Protein AF-A0A5D8YTH0-F1 (afdb_monomer_lite)

Sequence (154 aa):
MVYLKLILYDRKFKQDDIYPISVRIIYNRKTTTISSGVRIEGKYWDYASGSIINTHPNYMLLNTKLSEFYLKVQKAILNLENTASFSIEELRQELSNNKPVNKINSSTSGEQHLARSGYNSRLPPISGNSSLKPASVNFCKTACLSSFIGGNVS

Structure (mmCIF, N/CA/C/O backbone):
data_AF-A0A5D8YTH0-F1
#
_entry.id   AF-A0A5D8YTH0-F1
#
loop_
_atom_site.group_PDB
_atom_site.id
_atom_site.type_symbol
_atom_site.label_atom_id
_atom_site.label_alt_id
_atom_site.label_comp_id
_atom_site.label_asym_id
_atom_site.label_entity_id
_atom_site.label_seq_id
_atom_site.pdbx_PDB_ins_code
_atom_site.Cartn_x
_atom_site.Cartn_y
_atom_site.Cartn_z
_atom_site.occupancy
_atom_site.B_iso_or_equiv
_atom_site.auth_seq_id
_atom_site.auth_comp_id
_atom_site.auth_asym_id
_atom_site.auth_atom_id
_atom_site.pdbx_PDB_model_num
ATOM 1 N N . MET A 1 1 ? -17.371 1.839 7.635 1.00 83.75 1 MET A N 1
ATOM 2 C CA . MET A 1 1 ? -16.749 1.055 6.548 1.00 83.75 1 MET A CA 1
ATOM 3 C C . MET A 1 1 ? -15.627 1.864 5.925 1.00 83.75 1 MET A C 1
ATOM 5 O O . MET A 1 1 ? -15.871 2.972 5.449 1.00 83.75 1 MET A O 1
ATOM 9 N N . VAL A 1 2 ? -14.415 1.320 5.963 1.00 92.62 2 VAL A N 1
ATOM 10 C CA . VAL A 1 2 ? -13.217 1.876 5.324 1.00 92.62 2 VAL A CA 1
ATOM 11 C C . VAL A 1 2 ? -12.966 1.123 4.015 1.00 92.62 2 VAL A C 1
ATOM 13 O O . VAL A 1 2 ? -13.060 -0.100 3.986 1.00 92.62 2 VAL A O 1
ATOM 16 N N . TYR A 1 3 ? -12.631 1.834 2.938 1.00 94.50 3 TYR A N 1
ATOM 17 C CA . TYR A 1 3 ? -12.212 1.218 1.674 1.00 94.50 3 TYR A CA 1
ATOM 18 C C . TYR A 1 3 ? -10.715 1.419 1.446 1.00 94.50 3 TYR A C 1
ATOM 20 O O . TYR A 1 3 ? -10.188 2.516 1.650 1.00 94.50 3 TYR A O 1
ATOM 28 N N . LEU A 1 4 ? -10.045 0.365 0.982 1.00 95.00 4 LEU A N 1
ATOM 29 C CA . LEU A 1 4 ? -8.606 0.319 0.743 1.00 95.00 4 LEU A CA 1
ATOM 30 C C . LEU A 1 4 ? -8.326 -0.071 -0.708 1.00 95.00 4 LEU A C 1
ATOM 32 O O . LEU A 1 4 ? -8.893 -1.036 -1.211 1.00 95.00 4 LEU A O 1
ATOM 36 N N . LYS A 1 5 ? -7.438 0.669 -1.379 1.00 95.06 5 LYS A N 1
ATOM 37 C CA . LYS A 1 5 ? -6.938 0.313 -2.715 1.00 95.06 5 LYS A CA 1
ATOM 38 C C . LYS A 1 5 ? -5.456 0.650 -2.839 1.00 95.06 5 LYS A C 1
ATOM 40 O O . LYS A 1 5 ? -5.058 1.777 -2.547 1.00 95.06 5 LYS A O 1
ATOM 45 N N . LEU A 1 6 ? -4.652 -0.300 -3.310 1.00 96.38 6 LEU A N 1
ATOM 46 C CA . LEU A 1 6 ? -3.266 -0.042 -3.697 1.00 96.38 6 LEU A CA 1
ATOM 47 C C . LEU A 1 6 ? -3.245 0.707 -5.042 1.00 96.38 6 LEU A C 1
ATOM 49 O O . LEU A 1 6 ? -3.977 0.352 -5.967 1.00 96.38 6 LEU A O 1
ATOM 53 N N . ILE A 1 7 ? -2.466 1.784 -5.131 1.00 96.25 7 ILE A N 1
ATOM 54 C CA . ILE A 1 7 ? -2.385 2.651 -6.311 1.00 96.25 7 ILE A CA 1
ATOM 55 C C . ILE A 1 7 ? -0.945 3.083 -6.587 1.00 96.25 7 ILE A C 1
ATOM 57 O O . ILE A 1 7 ? -0.161 3.297 -5.660 1.00 96.25 7 ILE A O 1
ATOM 61 N N . LEU A 1 8 ? -0.635 3.333 -7.856 1.00 96.19 8 LEU A N 1
ATOM 62 C CA . LEU A 1 8 ? 0.466 4.215 -8.220 1.00 96.19 8 LEU A CA 1
ATOM 63 C C . LEU A 1 8 ? 0.066 5.673 -7.925 1.00 96.19 8 LEU A C 1
ATOM 65 O O . LEU A 1 8 ? -1.099 6.047 -8.080 1.00 96.19 8 LEU A O 1
ATOM 69 N N . TYR A 1 9 ? 1.003 6.496 -7.453 1.00 93.75 9 TYR A N 1
ATOM 70 C CA . TYR A 1 9 ? 0.771 7.923 -7.209 1.00 93.75 9 TYR A CA 1
ATOM 71 C C . TYR A 1 9 ? 1.414 8.778 -8.312 1.00 93.75 9 TYR A C 1
ATOM 73 O O . TYR A 1 9 ? 2.460 9.403 -8.130 1.00 93.75 9 TYR A O 1
ATOM 81 N N . ASP A 1 10 ? 0.745 8.780 -9.459 1.00 91.88 10 ASP A N 1
ATOM 82 C CA . ASP A 1 10 ? 1.103 9.400 -10.744 1.00 91.88 10 ASP A CA 1
ATOM 83 C C . ASP A 1 10 ? 0.657 10.871 -10.900 1.00 91.88 10 ASP A C 1
ATOM 85 O O . ASP A 1 10 ? 1.123 11.579 -11.788 1.00 91.88 10 ASP A O 1
ATOM 89 N N . ARG A 1 11 ? -0.187 11.381 -9.989 1.00 87.50 11 ARG A N 1
ATOM 90 C CA . ARG A 1 11 ? -0.778 12.744 -10.009 1.00 87.50 11 ARG A CA 1
ATOM 91 C C . ARG A 1 11 ? 0.182 13.919 -10.234 1.00 87.50 11 ARG A C 1
ATOM 93 O O . ARG A 1 11 ? -0.276 15.022 -10.524 1.00 87.50 11 ARG A O 1
ATOM 100 N N . LYS A 1 12 ? 1.477 13.741 -9.979 1.00 84.94 12 LYS A N 1
ATOM 101 C CA . LYS A 1 12 ? 2.511 14.748 -10.226 1.00 84.94 12 LYS A CA 1
ATOM 102 C C . LYS A 1 12 ? 3.516 14.149 -11.193 1.00 84.94 12 LYS A C 1
ATOM 104 O O . LYS A 1 12 ? 4.225 13.222 -10.805 1.00 84.94 12 LYS A O 1
ATOM 109 N N . PHE A 1 13 ? 3.597 14.721 -12.392 1.00 80.56 13 PHE A N 1
ATOM 110 C CA . PHE A 1 13 ? 4.629 14.378 -13.361 1.00 80.56 13 PHE A CA 1
ATOM 111 C C . PHE A 1 13 ? 6.024 14.496 -12.732 1.00 80.56 13 PHE A C 1
ATOM 113 O O . PHE A 1 13 ? 6.291 15.407 -11.939 1.00 80.56 13 PHE A O 1
ATOM 120 N N . LYS A 1 14 ? 6.907 13.562 -13.085 1.00 83.75 14 LYS A N 1
ATOM 121 C CA . LYS A 1 14 ? 8.316 13.559 -12.695 1.00 83.75 14 LYS A CA 1
ATOM 122 C C . LYS A 1 14 ? 9.163 13.249 -13.913 1.00 83.75 14 LYS A C 1
ATOM 124 O O . LYS A 1 14 ? 8.807 12.379 -14.696 1.00 83.75 14 LYS A O 1
ATOM 129 N N . GLN A 1 15 ? 10.306 13.919 -14.005 1.00 81.50 15 GLN A N 1
ATOM 130 C CA . GLN A 1 15 ? 11.253 13.755 -15.105 1.00 81.50 15 GLN A CA 1
ATOM 131 C C . GLN A 1 15 ? 11.743 12.304 -15.262 1.00 81.50 15 GLN A C 1
ATOM 133 O O . GLN A 1 15 ? 11.951 11.858 -16.384 1.00 81.50 15 GLN A O 1
ATOM 138 N N . ASP A 1 16 ? 11.853 11.563 -14.155 1.00 86.31 16 ASP A N 1
ATOM 139 C CA . ASP A 1 16 ? 12.384 10.192 -14.132 1.00 86.31 16 ASP A CA 1
ATOM 140 C C . ASP A 1 16 ? 11.312 9.090 -14.283 1.00 86.31 16 ASP A C 1
ATOM 142 O O . ASP A 1 16 ? 11.635 7.921 -14.120 1.00 86.31 16 ASP A O 1
ATOM 146 N N . ASP A 1 17 ? 10.027 9.429 -14.458 1.00 89.69 17 ASP A N 1
ATOM 147 C CA . ASP A 1 17 ? 8.871 8.497 -14.434 1.00 89.69 17 ASP A CA 1
ATOM 148 C C . ASP A 1 17 ? 8.715 7.630 -13.149 1.00 89.69 17 ASP A C 1
ATOM 150 O O . ASP A 1 17 ? 7.851 6.761 -13.061 1.00 89.69 17 ASP A O 1
ATOM 154 N N . ILE A 1 18 ? 9.518 7.864 -12.099 1.00 93.44 18 ILE A N 1
ATOM 155 C CA . ILE A 1 18 ? 9.515 7.051 -10.866 1.00 93.44 18 ILE A CA 1
ATOM 156 C C . ILE A 1 18 ? 8.492 7.560 -9.832 1.00 93.44 18 ILE A C 1
ATOM 158 O O . ILE A 1 18 ? 8.767 8.461 -9.010 1.00 93.44 18 ILE A O 1
ATOM 162 N N . TYR A 1 19 ? 7.338 6.898 -9.783 1.00 95.06 19 TYR A N 1
ATOM 163 C CA . TYR A 1 19 ? 6.222 7.189 -8.879 1.00 95.06 19 TYR A CA 1
ATOM 164 C C . TYR A 1 19 ? 6.225 6.295 -7.624 1.00 95.06 19 TYR A C 1
ATOM 166 O O . TYR A 1 19 ? 6.641 5.137 -7.678 1.00 95.06 19 TYR A O 1
ATOM 174 N N . PRO A 1 20 ? 5.776 6.801 -6.458 1.00 95.50 20 PRO A N 1
ATOM 175 C CA . PRO A 1 20 ? 5.597 5.979 -5.268 1.00 95.50 20 PRO A CA 1
ATOM 176 C C . PRO A 1 20 ? 4.287 5.187 -5.324 1.00 95.50 20 PRO A C 1
ATOM 178 O O . PRO A 1 20 ? 3.234 5.731 -5.662 1.00 95.50 20 PRO A O 1
ATOM 181 N N . ILE A 1 21 ? 4.333 3.924 -4.905 1.00 96.50 21 ILE A N 1
ATOM 182 C CA . ILE A 1 21 ? 3.134 3.107 -4.694 1.00 96.50 21 ILE A CA 1
ATOM 183 C C . ILE A 1 21 ? 2.577 3.428 -3.308 1.00 96.50 21 ILE A C 1
ATOM 185 O O . ILE A 1 21 ? 3.312 3.491 -2.316 1.00 96.50 21 ILE A O 1
ATOM 189 N N . SER A 1 22 ? 1.271 3.652 -3.228 1.00 96.31 22 SER A N 1
ATOM 190 C CA . SER A 1 22 ? 0.595 4.098 -2.012 1.00 96.31 22 SER A CA 1
ATOM 191 C C . SER A 1 22 ? -0.721 3.360 -1.791 1.00 96.31 22 SER A C 1
ATOM 193 O O . SER A 1 22 ? -1.416 2.997 -2.736 1.00 96.31 22 SER A O 1
ATOM 195 N N . VAL A 1 23 ? -1.108 3.193 -0.530 1.00 96.69 23 VAL A N 1
ATOM 196 C CA . VAL A 1 23 ? -2.446 2.726 -0.159 1.00 96.69 23 VAL A CA 1
ATOM 197 C C . VAL A 1 23 ? -3.368 3.940 -0.085 1.00 96.69 23 VAL A C 1
ATOM 199 O O . VAL A 1 23 ? -3.161 4.848 0.724 1.00 96.69 23 VAL A O 1
ATOM 202 N N . ARG A 1 24 ? -4.387 3.974 -0.947 1.00 95.81 24 ARG A N 1
ATOM 203 C CA . ARG A 1 24 ? -5.503 4.919 -0.862 1.00 95.81 24 ARG A CA 1
ATOM 204 C C . ARG A 1 24 ? -6.512 4.389 0.151 1.00 95.81 24 ARG A C 1
ATOM 206 O O . ARG A 1 24 ? -6.959 3.252 0.038 1.00 95.81 24 ARG A O 1
ATOM 213 N N . ILE A 1 25 ? -6.875 5.241 1.103 1.00 96.19 25 ILE A N 1
ATOM 214 C CA . ILE A 1 25 ? -7.816 4.954 2.186 1.00 96.19 25 ILE A CA 1
ATOM 215 C C . ILE A 1 25 ? -8.995 5.909 2.032 1.00 96.19 25 ILE A C 1
ATOM 217 O O . ILE A 1 25 ? -8.793 7.123 1.980 1.00 96.19 25 ILE A O 1
ATOM 221 N N . ILE A 1 26 ? -10.211 5.380 1.935 1.00 95.00 26 ILE A N 1
ATOM 222 C CA . ILE A 1 26 ? -11.434 6.177 1.805 1.00 95.00 26 ILE A CA 1
ATOM 223 C C . ILE A 1 26 ? -12.326 5.884 3.009 1.00 95.00 26 ILE A C 1
ATOM 225 O O . ILE A 1 26 ? -12.753 4.749 3.214 1.00 95.00 26 ILE A O 1
ATOM 229 N N . TYR A 1 27 ? -12.613 6.921 3.793 1.00 94.06 27 TYR A N 1
ATOM 230 C CA . TYR A 1 27 ? -13.467 6.861 4.979 1.00 94.06 27 TYR A CA 1
ATOM 231 C C . TYR A 1 27 ? -14.306 8.136 5.066 1.00 94.06 27 TYR A C 1
ATOM 233 O O . TYR A 1 27 ? -13.787 9.233 4.866 1.00 94.06 27 TYR A O 1
ATOM 241 N N . ASN A 1 28 ? -15.611 8.006 5.323 1.00 91.94 28 ASN A N 1
ATOM 242 C CA . ASN A 1 28 ? -16.560 9.126 5.423 1.00 91.94 28 ASN A CA 1
ATOM 243 C C . ASN A 1 28 ? -16.418 10.159 4.282 1.00 91.94 28 ASN A C 1
ATOM 245 O O . ASN A 1 28 ? -16.342 11.364 4.514 1.00 91.94 28 ASN A O 1
ATOM 249 N N . ARG A 1 29 ? -16.330 9.666 3.033 1.00 91.12 29 ARG A N 1
ATOM 250 C CA . ARG A 1 29 ? -16.090 10.433 1.785 1.00 91.12 29 ARG A CA 1
ATOM 251 C C . ARG A 1 29 ? -14.748 11.190 1.713 1.00 91.12 29 ARG A C 1
ATOM 253 O O . ARG A 1 29 ? -14.433 11.755 0.669 1.00 91.12 29 ARG A O 1
ATOM 260 N N . LYS A 1 30 ? -13.917 11.160 2.758 1.00 92.88 30 LYS A N 1
ATOM 261 C CA . LYS A 1 30 ? -12.558 11.718 2.766 1.00 92.88 30 LYS A CA 1
ATOM 262 C C . LYS A 1 30 ? -11.574 10.680 2.227 1.00 92.88 30 LYS A C 1
ATOM 264 O O . LYS A 1 30 ? -11.572 9.528 2.656 1.00 92.88 30 LYS A O 1
ATOM 269 N N . THR A 1 31 ? -10.725 11.093 1.287 1.00 94.50 31 THR A N 1
ATOM 270 C CA . THR A 1 31 ? -9.672 10.243 0.713 1.00 94.50 31 THR A CA 1
ATOM 271 C C . THR A 1 31 ? -8.317 10.636 1.287 1.00 94.50 31 THR A C 1
ATOM 273 O O . THR A 1 31 ? -7.865 11.760 1.091 1.00 94.50 31 THR A O 1
ATOM 276 N N . THR A 1 32 ? -7.651 9.692 1.943 1.00 94.38 32 THR A N 1
ATOM 277 C CA . THR A 1 32 ? -6.257 9.795 2.391 1.00 94.38 32 THR A CA 1
ATOM 278 C C . THR A 1 32 ? -5.380 8.852 1.567 1.00 94.38 32 THR A C 1
ATOM 280 O O . THR A 1 32 ? -5.860 7.931 0.906 1.00 94.38 32 THR A O 1
ATOM 283 N N . THR A 1 33 ? -4.075 9.096 1.528 1.00 95.00 33 THR A N 1
ATOM 284 C CA . THR A 1 33 ? -3.108 8.243 0.830 1.00 95.00 33 THR A CA 1
ATOM 285 C C . THR A 1 33 ? -1.865 8.099 1.698 1.00 95.00 33 THR A C 1
ATOM 287 O O . THR A 1 33 ? -1.370 9.095 2.220 1.00 95.00 33 THR A O 1
ATOM 290 N N . ILE A 1 34 ? -1.392 6.865 1.882 1.00 94.62 34 ILE A N 1
ATOM 291 C CA . ILE A 1 34 ? -0.210 6.535 2.687 1.00 94.62 34 ILE A CA 1
ATOM 292 C C . ILE A 1 34 ? 0.795 5.813 1.786 1.00 94.62 34 ILE A C 1
ATOM 294 O O . ILE A 1 34 ? 0.463 4.800 1.173 1.00 94.62 34 ILE A O 1
ATOM 298 N N . SER A 1 35 ? 2.012 6.346 1.683 1.00 94.19 35 SER A N 1
ATOM 299 C CA . SER A 1 35 ? 3.080 5.758 0.865 1.00 94.19 35 SER A CA 1
ATOM 300 C C . SER A 1 35 ? 3.593 4.454 1.477 1.00 94.19 35 SER A C 1
ATOM 302 O O . SER A 1 35 ? 3.844 4.399 2.679 1.00 94.19 35 SER A O 1
ATOM 304 N N . SER A 1 36 ? 3.806 3.436 0.639 1.00 94.12 36 SER A N 1
ATOM 305 C CA . SER A 1 36 ? 4.456 2.174 1.033 1.00 94.12 36 SER A CA 1
ATOM 306 C C . SER A 1 36 ? 5.983 2.284 1.149 1.00 94.12 36 SER A C 1
ATOM 308 O O . SER A 1 36 ? 6.640 1.362 1.623 1.00 94.12 36 SER A O 1
ATOM 310 N N . GLY A 1 37 ? 6.569 3.387 0.669 1.00 93.38 37 GLY A N 1
ATOM 311 C CA . GLY A 1 37 ? 8.017 3.547 0.504 1.00 93.38 37 GLY A CA 1
ATOM 312 C C . GLY A 1 37 ? 8.581 2.915 -0.776 1.00 93.38 37 GLY A C 1
ATOM 313 O O . GLY A 1 37 ? 9.661 3.312 -1.209 1.00 93.38 37 GLY A O 1
ATOM 314 N N . VAL A 1 38 ? 7.849 2.006 -1.432 1.00 95.00 38 VAL A N 1
ATOM 315 C CA . VAL A 1 38 ? 8.230 1.447 -2.739 1.00 95.00 38 VAL A CA 1
ATOM 316 C C . VAL A 1 38 ? 7.974 2.478 -3.841 1.00 95.00 38 VAL A C 1
ATOM 318 O O . VAL A 1 38 ? 6.945 3.160 -3.851 1.00 95.00 38 VAL A O 1
ATOM 321 N N . ARG A 1 39 ? 8.914 2.591 -4.782 1.00 94.88 39 ARG A N 1
ATOM 322 C CA . ARG A 1 39 ? 8.819 3.453 -5.964 1.00 94.88 39 ARG A CA 1
ATOM 323 C C . ARG A 1 39 ? 9.206 2.660 -7.209 1.00 94.88 39 ARG A C 1
ATOM 325 O O . ARG A 1 39 ? 10.162 1.893 -7.142 1.00 94.88 39 ARG A O 1
ATOM 332 N N . ILE A 1 40 ? 8.478 2.852 -8.304 1.00 95.31 40 ILE A N 1
ATOM 333 C CA . ILE A 1 40 ? 8.684 2.172 -9.593 1.00 95.31 40 ILE A CA 1
ATOM 334 C C . ILE A 1 40 ? 8.399 3.128 -10.755 1.00 95.31 40 ILE A C 1
ATOM 336 O O . ILE A 1 40 ? 7.741 4.151 -10.565 1.00 95.31 40 ILE A O 1
ATOM 340 N N . GLU A 1 41 ? 8.860 2.772 -11.950 1.00 95.00 41 GLU A N 1
ATOM 341 C CA . GLU A 1 41 ? 8.427 3.398 -13.206 1.00 95.00 41 GLU A CA 1
ATOM 342 C C . GLU A 1 41 ? 6.973 3.021 -13.531 1.00 95.00 41 GLU A C 1
ATOM 344 O O . GLU A 1 41 ? 6.539 1.901 -13.230 1.00 95.00 41 GLU A O 1
ATOM 349 N N . GLY A 1 42 ? 6.227 3.917 -14.186 1.00 93.44 42 GLY A N 1
ATOM 350 C CA . GLY A 1 42 ? 4.810 3.700 -14.498 1.00 93.44 42 GLY A CA 1
ATOM 351 C C . GLY A 1 42 ? 4.566 2.472 -15.378 1.00 93.44 42 GLY A C 1
ATOM 352 O O . GLY A 1 42 ? 3.588 1.752 -15.181 1.00 93.44 42 GLY A O 1
ATOM 353 N N . LYS A 1 43 ? 5.507 2.169 -16.281 1.00 94.19 43 LYS A N 1
ATOM 354 C CA . LYS A 1 43 ? 5.452 1.016 -17.197 1.00 94.19 43 LYS A CA 1
ATOM 355 C C . LYS A 1 43 ? 5.441 -0.358 -16.513 1.00 94.19 43 LYS A C 1
ATOM 357 O O . LYS A 1 43 ? 5.086 -1.338 -17.157 1.00 94.19 43 LYS A O 1
ATOM 362 N N . TYR A 1 44 ? 5.850 -0.450 -15.242 1.00 96.19 44 TYR A N 1
ATOM 363 C CA . TYR A 1 44 ? 5.861 -1.711 -14.488 1.00 96.19 44 TYR A CA 1
ATOM 364 C C . TYR A 1 44 ? 4.625 -1.905 -13.596 1.00 96.19 44 TYR A C 1
ATOM 366 O O . TYR A 1 44 ? 4.543 -2.904 -12.879 1.00 96.19 44 TYR A O 1
ATOM 374 N N . TRP A 1 45 ? 3.680 -0.962 -13.602 1.00 96.75 45 TRP A N 1
ATOM 375 C CA . TRP A 1 45 ? 2.468 -1.029 -12.792 1.00 96.75 45 TRP A CA 1
ATOM 376 C C . TRP A 1 45 ? 1.274 -1.540 -13.599 1.00 96.75 45 TRP A C 1
ATOM 378 O O . TRP A 1 45 ? 0.911 -0.953 -14.617 1.00 96.75 45 TRP A O 1
ATOM 388 N N . ASP A 1 46 ? 0.608 -2.584 -13.108 1.00 96.25 46 ASP A N 1
A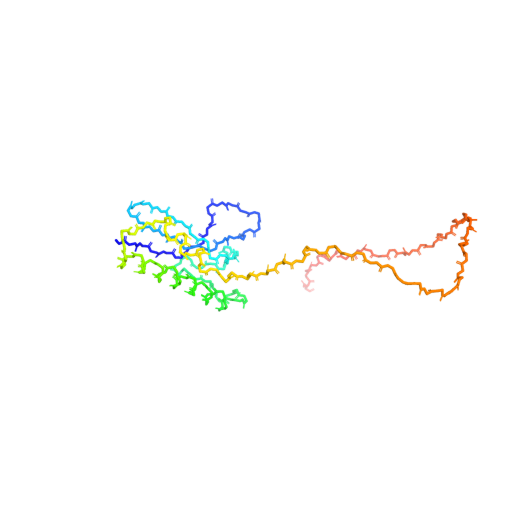TOM 389 C CA . ASP A 1 46 ? -0.689 -2.996 -13.632 1.00 96.25 46 ASP A CA 1
ATOM 390 C C . ASP A 1 46 ? -1.824 -2.296 -12.866 1.00 96.25 46 ASP A C 1
ATOM 392 O O . ASP A 1 46 ? -2.063 -2.533 -11.679 1.00 96.25 46 ASP A O 1
ATOM 396 N N . TYR A 1 47 ? -2.558 -1.436 -13.571 1.00 93.56 47 TYR A N 1
ATOM 397 C CA . TYR A 1 47 ? -3.709 -0.702 -13.044 1.00 93.56 47 TYR A CA 1
ATOM 398 C C . TYR A 1 47 ? -4.949 -1.582 -12.810 1.00 93.56 47 TYR A C 1
ATOM 400 O O . TYR A 1 47 ? -5.822 -1.180 -12.031 1.00 93.56 47 TYR A O 1
ATOM 408 N N . ALA A 1 48 ? -5.037 -2.750 -13.461 1.00 93.38 48 ALA A N 1
ATOM 409 C CA . ALA A 1 48 ? -6.134 -3.700 -13.312 1.00 93.38 48 ALA A CA 1
ATOM 410 C C . ALA A 1 48 ? -5.952 -4.577 -12.064 1.00 93.38 48 ALA A C 1
ATOM 412 O O . ALA A 1 48 ? -6.818 -4.551 -11.188 1.00 93.38 48 ALA A O 1
ATOM 413 N N . SER A 1 49 ? -4.825 -5.294 -11.929 1.00 93.06 49 SER A N 1
ATOM 414 C CA . SER A 1 49 ? -4.548 -6.085 -10.714 1.00 93.06 49 SER A CA 1
ATOM 415 C C . SER A 1 49 ? -4.111 -5.240 -9.513 1.00 93.06 49 SER A C 1
ATOM 417 O O . SER A 1 49 ? -4.276 -5.671 -8.374 1.00 93.06 49 SER A O 1
ATOM 419 N N . GLY A 1 50 ? -3.563 -4.040 -9.736 1.00 94.38 50 GLY A N 1
ATOM 420 C CA . GLY A 1 50 ? -2.953 -3.237 -8.676 1.00 94.38 50 GLY A CA 1
ATOM 421 C C . GLY A 1 50 ? -1.649 -3.846 -8.153 1.00 94.38 50 GLY A C 1
ATOM 422 O O . GLY A 1 50 ? -1.400 -3.802 -6.949 1.00 94.38 50 GLY A O 1
ATOM 423 N N . SER A 1 51 ? -0.846 -4.441 -9.039 1.00 96.25 51 SER A N 1
ATOM 424 C CA . SER A 1 51 ? 0.422 -5.103 -8.714 1.00 96.25 51 SER A CA 1
ATOM 425 C C . SER A 1 51 ? 1.540 -4.750 -9.703 1.00 96.25 51 SER A C 1
ATOM 427 O O . SER A 1 51 ? 1.311 -4.120 -10.736 1.00 96.25 51 SER A O 1
ATOM 429 N N . ILE A 1 52 ? 2.776 -5.128 -9.373 1.00 97.19 52 ILE A N 1
ATOM 430 C CA . ILE A 1 52 ? 3.943 -4.939 -10.238 1.00 97.19 52 ILE A CA 1
ATOM 431 C C . ILE A 1 52 ? 4.045 -6.121 -11.200 1.00 97.19 52 ILE A C 1
ATOM 433 O O . ILE A 1 52 ? 4.065 -7.275 -10.761 1.00 97.19 52 ILE A O 1
ATOM 437 N N . ILE A 1 53 ? 4.153 -5.832 -12.498 1.00 97.31 53 ILE A N 1
ATOM 438 C CA . ILE A 1 53 ? 4.236 -6.853 -13.549 1.00 97.31 53 ILE A CA 1
ATOM 439 C C . ILE A 1 53 ? 5.541 -7.655 -13.475 1.00 97.31 53 ILE A C 1
ATOM 441 O O . ILE A 1 53 ? 6.589 -7.154 -13.056 1.00 97.31 53 ILE A O 1
ATOM 445 N N . ASN A 1 54 ? 5.492 -8.897 -13.960 1.00 96.44 54 ASN A N 1
ATOM 446 C CA . ASN A 1 54 ? 6.619 -9.836 -13.959 1.00 96.44 54 ASN A CA 1
ATOM 447 C C . ASN A 1 54 ? 7.850 -9.377 -14.770 1.00 96.44 54 ASN A C 1
ATOM 449 O O . ASN A 1 54 ? 8.940 -9.901 -14.562 1.00 96.44 54 ASN A O 1
ATOM 453 N N . THR A 1 55 ? 7.702 -8.387 -15.656 1.00 96.50 55 THR A N 1
ATOM 454 C CA . THR A 1 55 ? 8.802 -7.772 -16.419 1.00 96.50 55 THR A CA 1
ATOM 455 C C . THR A 1 55 ? 9.813 -7.041 -15.530 1.00 96.50 55 THR A C 1
ATOM 457 O O . THR A 1 55 ? 10.966 -6.876 -15.920 1.00 96.50 55 THR A O 1
ATOM 460 N N . HIS A 1 56 ? 9.412 -6.582 -14.339 1.00 95.88 56 HIS A N 1
ATOM 461 C CA . HIS A 1 56 ? 10.337 -5.924 -13.420 1.00 95.88 56 HIS A CA 1
ATOM 462 C C . HIS A 1 56 ? 11.242 -6.967 -12.732 1.00 95.88 56 HIS A C 1
ATOM 464 O O . HIS A 1 56 ? 10.718 -7.893 -12.113 1.00 95.88 56 HIS A O 1
ATOM 470 N N . PRO A 1 57 ? 12.583 -6.819 -12.723 1.00 95.81 57 PRO A N 1
ATOM 471 C CA . PRO A 1 57 ? 13.500 -7.870 -12.254 1.00 95.81 57 PRO A CA 1
ATOM 472 C C . PRO A 1 57 ? 13.250 -8.308 -10.803 1.00 95.81 57 PRO A C 1
ATOM 474 O O . PRO A 1 57 ? 13.404 -9.475 -10.466 1.00 95.81 57 PRO A O 1
ATOM 477 N N . ASN A 1 58 ? 12.796 -7.383 -9.950 1.00 96.81 58 ASN A N 1
ATOM 478 C CA . ASN A 1 58 ? 12.474 -7.653 -8.545 1.00 96.81 58 ASN A CA 1
ATOM 479 C C . ASN A 1 58 ? 10.957 -7.708 -8.265 1.00 96.81 58 ASN A C 1
ATOM 481 O O . ASN A 1 58 ? 10.552 -7.439 -7.134 1.00 96.81 58 ASN A O 1
ATOM 485 N N . TYR A 1 59 ? 10.102 -7.982 -9.264 1.00 97.06 59 TYR A N 1
ATOM 486 C CA . TYR A 1 59 ? 8.635 -7.916 -9.109 1.00 97.06 59 TYR A CA 1
ATOM 487 C C . TYR A 1 59 ? 8.129 -8.724 -7.906 1.00 97.06 59 TYR A C 1
ATOM 489 O O . TYR A 1 59 ? 7.347 -8.207 -7.115 1.00 97.06 59 TYR A O 1
ATOM 497 N N . MET A 1 60 ? 8.632 -9.951 -7.714 1.00 97.38 60 MET A N 1
ATOM 498 C CA . MET A 1 60 ? 8.189 -10.840 -6.639 1.00 97.38 60 MET A CA 1
ATOM 499 C C . MET A 1 60 ? 8.516 -10.255 -5.257 1.00 97.38 60 MET A C 1
ATOM 501 O O . MET A 1 60 ? 7.633 -10.141 -4.413 1.00 97.38 60 MET A O 1
ATOM 505 N N . LEU A 1 61 ? 9.751 -9.781 -5.053 1.00 97.50 61 LEU A N 1
ATOM 506 C CA . LEU A 1 61 ? 10.172 -9.138 -3.803 1.00 97.50 61 LEU A CA 1
ATOM 507 C C . LEU A 1 61 ? 9.381 -7.853 -3.515 1.00 97.50 61 LEU A C 1
ATOM 509 O O . LEU A 1 61 ? 9.020 -7.592 -2.366 1.00 97.50 61 LEU A O 1
ATOM 513 N N . LEU A 1 62 ? 9.133 -7.030 -4.538 1.00 97.25 62 LEU A N 1
ATOM 514 C CA . LEU A 1 62 ? 8.392 -5.784 -4.363 1.00 97.25 62 LEU A CA 1
ATOM 515 C C . LEU A 1 62 ? 6.902 -6.040 -4.096 1.00 97.25 62 LEU A C 1
ATOM 517 O O . LEU A 1 62 ? 6.353 -5.426 -3.186 1.00 97.25 62 LEU A O 1
ATOM 521 N N . ASN A 1 63 ? 6.269 -6.980 -4.803 1.00 97.50 63 ASN A N 1
ATOM 522 C CA . ASN A 1 63 ? 4.882 -7.374 -4.553 1.00 97.50 63 ASN A CA 1
ATOM 523 C C . ASN A 1 63 ? 4.706 -7.967 -3.147 1.00 97.50 63 ASN A C 1
ATOM 525 O O . ASN A 1 63 ? 3.762 -7.589 -2.458 1.00 97.50 63 ASN A O 1
ATOM 529 N N . THR A 1 64 ? 5.633 -8.803 -2.662 1.00 97.75 64 THR A N 1
ATOM 530 C CA . THR A 1 64 ? 5.602 -9.293 -1.271 1.00 97.75 64 THR A CA 1
ATOM 531 C C . THR A 1 64 ? 5.651 -8.138 -0.266 1.00 97.75 64 THR A C 1
ATOM 533 O O . THR A 1 64 ? 4.783 -8.057 0.601 1.00 97.75 64 THR A O 1
ATOM 536 N N . LYS A 1 65 ? 6.571 -7.176 -0.432 1.00 96.75 65 LYS A N 1
ATOM 537 C CA . LYS A 1 65 ? 6.651 -5.978 0.432 1.00 96.75 65 LYS A CA 1
ATOM 538 C C . LYS A 1 65 ? 5.382 -5.121 0.395 1.00 96.75 65 LYS A C 1
ATOM 540 O O . LYS A 1 65 ? 4.982 -4.562 1.416 1.00 96.75 65 LYS A O 1
ATOM 545 N N . LEU A 1 66 ? 4.740 -5.001 -0.768 1.00 96.88 66 LEU A N 1
ATOM 546 C CA . LEU A 1 66 ? 3.474 -4.279 -0.913 1.00 96.88 66 LEU A CA 1
ATOM 547 C C . LEU A 1 66 ? 2.324 -5.003 -0.205 1.00 96.88 66 LEU A C 1
ATOM 549 O O . LEU A 1 66 ? 1.545 -4.350 0.488 1.00 96.88 66 LEU A O 1
ATOM 553 N N . SER A 1 67 ? 2.254 -6.330 -0.318 1.00 97.00 67 SER A N 1
ATOM 554 C CA . SER A 1 67 ? 1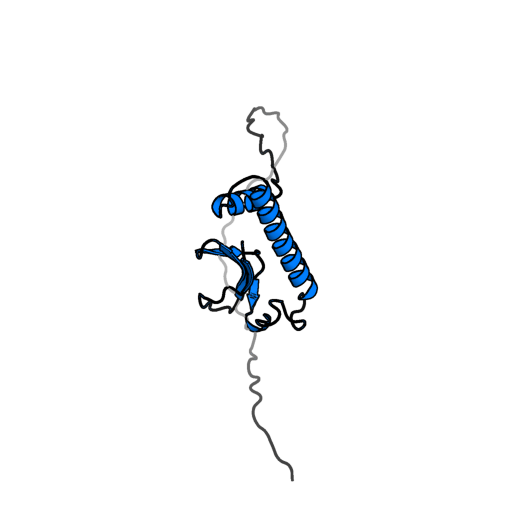.287 -7.168 0.399 1.00 97.00 67 SER A CA 1
ATOM 555 C C . SER A 1 67 ? 1.478 -7.086 1.915 1.00 97.00 67 SER A C 1
ATOM 557 O O . SER A 1 67 ? 0.512 -6.853 2.637 1.00 97.00 67 SER A O 1
ATOM 559 N N . GLU A 1 68 ? 2.714 -7.183 2.414 1.00 96.56 68 GLU A N 1
ATOM 560 C CA . GLU A 1 68 ? 3.047 -6.988 3.834 1.00 96.56 68 GLU A CA 1
ATOM 561 C C . GLU A 1 68 ? 2.610 -5.606 4.341 1.00 96.56 68 GLU A C 1
ATOM 563 O O . GLU A 1 68 ? 1.976 -5.493 5.394 1.00 96.56 68 GLU A O 1
ATOM 568 N N . PHE A 1 69 ? 2.902 -4.546 3.579 1.00 95.94 69 PHE A N 1
ATOM 569 C CA . PHE A 1 69 ? 2.494 -3.185 3.924 1.00 95.94 69 PHE A CA 1
ATOM 570 C C . PHE A 1 69 ? 0.967 -3.024 3.928 1.00 95.94 69 PHE A C 1
ATOM 572 O O . PHE A 1 69 ? 0.409 -2.428 4.851 1.00 95.94 69 PHE A O 1
ATOM 579 N N . TYR A 1 70 ? 0.278 -3.584 2.934 1.00 96.44 70 TYR A N 1
ATOM 580 C CA . TYR A 1 70 ? -1.180 -3.556 2.841 1.00 96.44 70 TYR A CA 1
ATOM 581 C C . TYR A 1 70 ? -1.837 -4.298 4.016 1.00 96.44 70 TYR A C 1
ATOM 583 O O . TYR A 1 70 ? -2.720 -3.745 4.673 1.00 96.44 70 TYR A O 1
ATOM 591 N N . LEU A 1 71 ? -1.332 -5.487 4.363 1.00 96.44 71 LEU A N 1
ATOM 592 C CA . LEU A 1 71 ? -1.750 -6.253 5.542 1.00 96.44 71 LEU A CA 1
ATOM 593 C C . LEU A 1 71 ? -1.483 -5.491 6.851 1.00 96.44 71 LEU A C 1
ATOM 595 O O . LEU A 1 71 ? -2.319 -5.522 7.754 1.00 96.44 71 LEU A O 1
ATOM 599 N N . LYS A 1 72 ? -0.358 -4.768 6.969 1.00 95.12 72 LYS A N 1
ATOM 600 C CA . LYS A 1 72 ? -0.078 -3.901 8.130 1.00 95.12 72 LYS A CA 1
ATOM 601 C C . LYS A 1 72 ? -1.123 -2.786 8.264 1.00 95.12 72 LYS A C 1
ATOM 603 O O . LYS A 1 72 ? -1.607 -2.549 9.368 1.00 95.12 72 LYS A O 1
ATOM 608 N N . VAL A 1 73 ? -1.502 -2.136 7.160 1.00 95.38 73 VAL A N 1
ATOM 609 C CA . VAL A 1 73 ? -2.555 -1.103 7.154 1.00 95.38 73 VAL A CA 1
ATOM 610 C C . VAL A 1 73 ? -3.920 -1.696 7.520 1.00 95.38 73 VAL A C 1
ATOM 612 O O . VAL A 1 73 ? -4.619 -1.118 8.348 1.00 95.38 73 VAL A O 1
ATOM 615 N N . GLN A 1 74 ? -4.279 -2.865 6.980 1.00 95.00 74 GLN A N 1
ATOM 616 C CA . GLN A 1 74 ? -5.520 -3.564 7.337 1.00 95.00 74 GLN A CA 1
ATOM 617 C C . GLN A 1 74 ? -5.588 -3.911 8.830 1.00 95.00 74 GLN A C 1
ATOM 619 O O . GLN A 1 74 ? -6.588 -3.609 9.476 1.00 95.00 74 GLN A O 1
ATOM 624 N N . LYS A 1 75 ? -4.519 -4.484 9.401 1.00 94.44 75 LYS A N 1
ATOM 625 C CA . LYS A 1 75 ? -4.449 -4.809 10.837 1.00 94.44 75 LYS A CA 1
ATOM 626 C C . LYS A 1 75 ? -4.606 -3.568 11.718 1.00 94.44 75 LYS A C 1
ATOM 628 O O . LYS A 1 75 ? -5.369 -3.604 12.675 1.00 94.44 75 LYS A O 1
ATOM 633 N N . ALA A 1 76 ? -3.943 -2.463 11.371 1.00 93.56 76 ALA A N 1
ATOM 634 C CA . ALA A 1 76 ? -4.075 -1.208 12.111 1.00 93.56 76 ALA A CA 1
ATOM 635 C C . ALA A 1 76 ? -5.515 -0.654 12.078 1.00 93.56 76 ALA A C 1
ATOM 637 O O . ALA A 1 76 ? -6.005 -0.172 13.094 1.00 93.56 76 ALA A O 1
ATOM 638 N N . ILE A 1 77 ? -6.221 -0.774 10.947 1.00 93.62 77 ILE A N 1
ATOM 639 C CA . ILE A 1 77 ? -7.634 -0.372 10.835 1.00 93.62 77 ILE A CA 1
ATOM 640 C C . ILE A 1 77 ? -8.532 -1.253 11.709 1.00 93.62 77 ILE A C 1
ATOM 642 O O . ILE A 1 77 ? -9.323 -0.712 12.475 1.00 93.62 77 ILE A O 1
ATOM 646 N N . LEU A 1 78 ? -8.371 -2.580 11.655 1.00 93.06 78 LEU A N 1
ATOM 647 C CA . LEU A 1 78 ? -9.150 -3.516 12.477 1.00 93.06 78 LEU A CA 1
ATOM 648 C C . LEU A 1 78 ? -8.942 -3.273 13.981 1.00 93.06 78 LEU A C 1
ATOM 650 O O . LEU A 1 78 ? -9.901 -3.292 14.747 1.00 93.06 78 LEU A O 1
ATOM 654 N N . ASN A 1 79 ? -7.708 -2.992 14.410 1.00 91.88 79 ASN A N 1
ATOM 655 C CA . ASN A 1 79 ? -7.414 -2.657 15.806 1.00 91.88 79 ASN A CA 1
ATOM 656 C C . ASN A 1 79 ? -8.142 -1.376 16.253 1.00 91.88 79 ASN A C 1
ATOM 658 O O . ASN A 1 79 ? -8.699 -1.337 17.350 1.00 91.88 79 ASN A O 1
ATOM 662 N N . LEU A 1 80 ? -8.171 -0.345 15.402 1.00 91.88 80 LEU A N 1
ATOM 663 C CA . LEU A 1 80 ? -8.859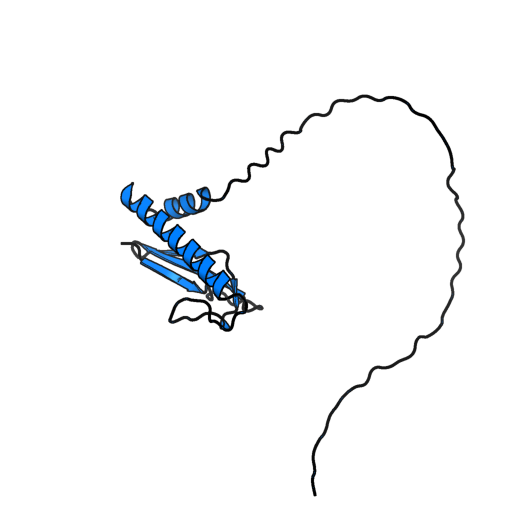 0.914 15.696 1.00 91.88 80 LEU A CA 1
ATOM 664 C C . LEU A 1 80 ? -10.385 0.746 15.708 1.00 91.88 80 LEU A C 1
ATOM 666 O O . LEU A 1 80 ? -11.019 1.202 16.654 1.00 91.88 80 LEU A O 1
ATOM 670 N N . GLU A 1 81 ? -10.965 0.043 14.726 1.00 89.06 81 GLU A N 1
ATOM 671 C CA . GLU A 1 81 ? -12.410 -0.246 14.671 1.00 89.06 81 GLU A CA 1
ATOM 672 C C . GLU A 1 81 ? -12.901 -1.075 15.876 1.00 89.06 81 GLU A C 1
ATOM 674 O O . GLU A 1 81 ? -14.035 -0.892 16.311 1.00 89.06 81 GLU A O 1
ATOM 679 N N . ASN A 1 82 ? -12.052 -1.933 16.458 1.00 87.19 82 ASN A N 1
ATOM 680 C CA . ASN A 1 82 ? -12.375 -2.700 17.670 1.00 87.19 82 ASN A CA 1
ATOM 681 C C . ASN A 1 82 ? -12.283 -1.888 18.976 1.00 87.19 82 ASN A C 1
ATOM 683 O O . ASN A 1 82 ? -12.854 -2.306 19.982 1.00 87.19 82 ASN A O 1
ATOM 687 N N . THR A 1 83 ? -11.539 -0.776 18.995 1.00 82.38 83 THR A N 1
ATOM 688 C CA . THR A 1 83 ? -11.199 -0.058 20.241 1.00 82.38 83 THR A CA 1
ATOM 689 C C . THR A 1 83 ? -11.953 1.267 20.387 1.00 82.38 83 THR A C 1
ATOM 691 O O . THR A 1 83 ? -12.287 1.658 21.504 1.00 82.38 83 THR A O 1
ATOM 694 N N . ALA A 1 84 ? -12.214 1.977 19.283 1.00 77.88 84 ALA A N 1
ATOM 695 C CA . ALA A 1 84 ? -12.810 3.314 19.294 1.00 77.88 84 ALA A CA 1
ATOM 696 C C . ALA A 1 84 ? -13.474 3.681 17.947 1.00 77.88 84 ALA A C 1
ATOM 698 O O . ALA A 1 84 ? -13.547 2.892 17.005 1.00 77.88 84 ALA A O 1
ATOM 699 N N . SER A 1 85 ? -13.954 4.922 17.826 1.00 79.88 85 SER A N 1
ATOM 700 C CA . SER A 1 85 ? -14.399 5.482 16.547 1.00 79.88 85 SER A CA 1
ATOM 701 C C . SER A 1 85 ? -13.205 5.779 15.630 1.00 79.88 85 SER A C 1
ATOM 703 O O . SER A 1 85 ? -12.490 6.751 15.859 1.00 79.88 85 SER A O 1
ATOM 705 N N . PHE A 1 86 ? -13.025 4.985 14.571 1.00 86.62 86 PHE A N 1
ATOM 706 C CA . PHE A 1 86 ? -11.904 5.096 13.626 1.00 86.62 86 PHE A CA 1
ATOM 707 C C . PHE A 1 86 ? -11.596 6.536 13.155 1.00 86.62 86 PHE A C 1
ATOM 709 O O . PHE A 1 86 ? -12.406 7.170 12.470 1.00 86.62 86 PHE A O 1
ATOM 716 N N . SER A 1 87 ? -10.374 7.007 13.433 1.00 90.50 87 SER A N 1
ATOM 717 C CA . SER A 1 87 ? -9.823 8.269 12.924 1.00 90.50 87 SER A CA 1
ATOM 718 C C . SER A 1 87 ? -8.606 8.062 12.011 1.00 90.50 87 SER A C 1
ATOM 720 O O . SER A 1 87 ? -7.765 7.188 12.223 1.00 90.50 87 SER A O 1
ATOM 722 N N . ILE A 1 88 ? -8.461 8.920 10.991 1.00 91.06 88 ILE A N 1
ATOM 723 C CA . ILE A 1 88 ? -7.307 8.891 10.071 1.00 91.06 88 ILE A CA 1
ATOM 724 C C . ILE A 1 88 ? -6.006 9.247 10.806 1.00 91.06 88 ILE A C 1
ATOM 726 O O . ILE A 1 88 ? -4.949 8.714 10.466 1.00 91.06 88 ILE A O 1
ATOM 730 N N . GLU A 1 89 ? -6.064 10.153 11.782 1.00 90.75 89 GLU A N 1
ATOM 731 C CA . GLU A 1 89 ? -4.864 10.623 12.483 1.00 90.75 89 GLU A CA 1
ATOM 732 C C . GLU A 1 89 ? -4.316 9.549 13.431 1.00 90.75 89 GLU A C 1
ATOM 734 O O . GLU A 1 89 ? -3.115 9.280 13.424 1.00 90.75 89 GLU A O 1
ATOM 739 N N . GLU A 1 90 ? -5.203 8.836 14.130 1.00 91.00 90 GLU A N 1
ATOM 740 C CA . GLU A 1 90 ? -4.864 7.647 14.923 1.00 91.00 90 GLU A CA 1
ATOM 741 C C . GLU A 1 90 ? -4.230 6.560 14.047 1.00 91.00 90 GLU A C 1
ATOM 743 O O . GLU A 1 90 ? -3.202 5.994 14.411 1.00 91.00 90 GLU A O 1
ATOM 748 N N . LEU A 1 91 ? -4.761 6.324 12.839 1.00 92.38 91 LEU A N 1
ATOM 749 C CA . LEU A 1 91 ? -4.161 5.378 11.894 1.00 92.38 91 LEU A CA 1
ATOM 750 C C . LEU A 1 91 ? -2.746 5.795 11.461 1.00 92.38 91 LEU A C 1
ATOM 752 O O . LEU A 1 91 ? -1.864 4.942 11.335 1.00 92.38 91 LEU A O 1
ATOM 756 N N . ARG A 1 92 ? -2.490 7.092 11.238 1.00 91.19 92 ARG A N 1
ATOM 757 C CA . ARG A 1 92 ? -1.129 7.581 10.945 1.00 91.19 92 ARG A CA 1
ATOM 758 C C . ARG A 1 92 ? -0.197 7.371 12.134 1.00 91.19 92 ARG A C 1
ATOM 760 O O . ARG A 1 92 ? 0.932 6.919 11.933 1.00 91.19 92 ARG A O 1
ATOM 767 N N . GLN A 1 93 ? -0.670 7.671 13.341 1.00 90.75 93 GLN A N 1
ATOM 768 C CA . GLN A 1 93 ? 0.074 7.481 14.582 1.00 90.75 93 GLN A CA 1
ATOM 769 C C . GLN A 1 93 ? 0.432 6.003 14.778 1.00 90.75 93 GLN A C 1
ATOM 771 O O . GLN A 1 93 ? 1.614 5.684 14.894 1.00 90.75 93 GLN A O 1
ATOM 776 N N . GLU A 1 94 ? -0.535 5.092 14.670 1.00 90.44 94 GLU A N 1
ATOM 777 C CA . GLU A 1 94 ? -0.336 3.647 14.825 1.00 90.44 94 GLU A CA 1
ATOM 778 C C . GLU A 1 94 ? 0.656 3.076 13.797 1.00 90.44 94 GLU A C 1
ATOM 780 O O . GLU A 1 94 ? 1.577 2.322 14.133 1.00 90.44 94 GLU A O 1
ATOM 785 N N . LEU A 1 95 ? 0.559 3.502 12.534 1.00 90.69 95 LEU A N 1
ATOM 786 C CA . LEU A 1 95 ? 1.516 3.104 11.497 1.00 90.69 95 LEU A CA 1
ATOM 787 C C . LEU A 1 95 ? 2.933 3.654 11.737 1.00 90.69 95 LEU A C 1
ATOM 789 O O . LEU A 1 95 ? 3.905 3.016 11.314 1.00 90.69 95 LEU A O 1
ATOM 793 N N . SER A 1 96 ? 3.061 4.803 12.412 1.00 87.31 96 SER A N 1
ATOM 794 C CA . SER A 1 96 ? 4.345 5.434 12.744 1.00 87.31 96 SER A CA 1
ATOM 795 C C . SER A 1 96 ? 5.011 4.860 14.001 1.00 87.31 96 SER A C 1
ATOM 797 O O . SER A 1 96 ? 6.231 4.695 13.998 1.00 87.31 96 SER A O 1
ATOM 799 N N . ASN A 1 97 ? 4.218 4.491 15.013 1.00 78.00 97 ASN A N 1
ATOM 800 C CA . ASN A 1 97 ? 4.673 3.892 16.270 1.00 78.00 97 ASN A CA 1
ATOM 801 C C . ASN A 1 97 ? 5.274 2.502 16.035 1.00 78.00 97 ASN A C 1
ATOM 803 O O . ASN A 1 97 ? 6.312 2.164 16.593 1.00 78.00 97 ASN A O 1
ATOM 807 N N . ASN A 1 98 ? 4.679 1.730 15.119 1.00 67.00 98 ASN A N 1
ATOM 808 C CA . ASN A 1 98 ? 5.169 0.422 14.675 1.00 67.00 98 ASN A CA 1
ATOM 809 C C . ASN A 1 98 ? 6.392 0.510 13.728 1.00 67.00 98 ASN A C 1
ATOM 811 O O . ASN A 1 98 ? 6.509 -0.269 12.774 1.00 67.00 98 ASN A O 1
ATOM 815 N N . LYS A 1 99 ? 7.285 1.485 13.931 1.00 61.50 99 LYS A N 1
ATOM 816 C CA . LYS A 1 99 ? 8.644 1.486 13.371 1.00 61.50 99 LYS A CA 1
ATOM 817 C C . LYS A 1 9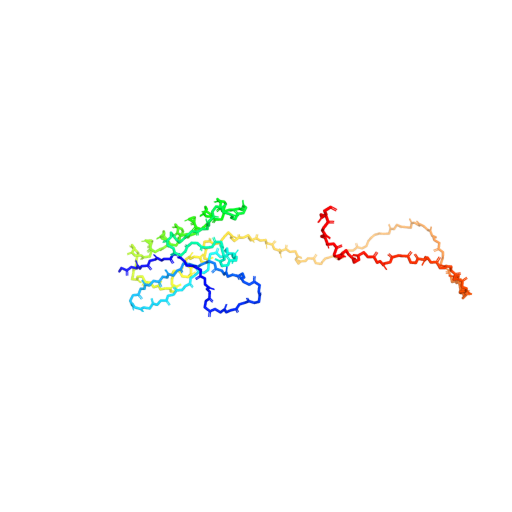9 ? 9.584 0.874 14.413 1.00 61.50 99 LYS A C 1
ATOM 819 O O . LYS A 1 99 ? 9.440 1.200 15.588 1.00 61.50 99 LYS A O 1
ATOM 824 N N . PRO A 1 100 ? 10.566 0.039 14.027 1.00 50.97 100 PRO A N 1
ATOM 825 C CA . PRO A 1 100 ? 11.576 -0.427 14.967 1.00 50.97 100 PRO A CA 1
ATOM 826 C C . PRO A 1 100 ? 12.375 0.782 15.462 1.00 50.97 100 PRO A C 1
ATOM 828 O O . PRO A 1 100 ? 13.187 1.354 14.734 1.00 50.97 100 PRO A O 1
ATOM 831 N N . VAL A 1 101 ? 12.102 1.199 16.698 1.00 53.59 101 VAL A N 1
ATOM 832 C CA . VAL A 1 101 ? 12.829 2.279 17.361 1.00 53.59 101 VAL A CA 1
ATOM 833 C C . VAL A 1 101 ? 14.217 1.749 17.697 1.00 53.59 101 VAL A C 1
ATOM 835 O O . VAL A 1 101 ? 14.439 1.163 18.755 1.00 53.59 101 VAL A O 1
ATOM 838 N N . ASN A 1 102 ? 15.158 1.957 16.778 1.00 54.53 102 ASN A N 1
ATOM 839 C CA . ASN A 1 102 ? 16.564 1.671 17.017 1.00 54.53 102 ASN A CA 1
ATOM 840 C C . ASN A 1 102 ? 17.117 2.762 17.952 1.00 54.53 102 ASN A C 1
ATOM 842 O O . ASN A 1 102 ? 17.687 3.759 17.507 1.00 54.53 102 ASN A O 1
ATOM 846 N N . LYS A 1 103 ? 16.848 2.609 19.256 1.00 42.69 103 LYS A N 1
ATOM 847 C CA . LYS A 1 103 ? 17.357 3.454 20.347 1.00 42.69 103 LYS A CA 1
ATOM 848 C C . LYS A 1 103 ? 18.873 3.274 20.447 1.00 42.69 103 LYS A C 1
ATOM 850 O O . LYS A 1 103 ? 19.378 2.521 21.276 1.00 42.69 103 LYS A O 1
ATOM 855 N N . ILE A 1 104 ? 19.604 3.975 19.584 1.00 50.84 104 ILE A N 1
ATOM 856 C CA . ILE A 1 104 ? 21.032 4.211 19.780 1.00 50.84 104 ILE A CA 1
ATOM 857 C C . ILE A 1 104 ? 21.136 5.195 20.945 1.00 50.84 104 ILE A C 1
ATOM 859 O O . ILE A 1 104 ? 20.963 6.401 20.777 1.00 50.84 104 ILE A O 1
ATOM 863 N N . ASN A 1 105 ? 21.362 4.663 22.143 1.00 49.84 105 ASN A N 1
ATOM 864 C CA . ASN A 1 105 ? 21.576 5.457 23.346 1.00 49.84 105 ASN A CA 1
ATOM 865 C C . ASN A 1 105 ? 22.966 6.109 23.264 1.00 49.84 105 ASN A C 1
ATOM 867 O O . ASN A 1 105 ? 23.945 5.558 23.762 1.00 49.84 105 ASN A O 1
ATOM 871 N N . SER A 1 106 ? 23.078 7.268 22.613 1.00 45.72 106 SER A N 1
ATOM 872 C CA . SER A 1 106 ? 24.326 8.038 22.544 1.00 45.72 106 SER A CA 1
ATOM 873 C C . SER A 1 106 ? 24.571 8.815 23.845 1.00 45.72 106 SER A C 1
ATOM 875 O O . SER A 1 106 ? 24.553 10.045 23.865 1.00 45.72 106 SER A O 1
ATOM 877 N N . SER A 1 107 ? 24.776 8.093 24.947 1.00 54.81 107 SER A N 1
ATOM 878 C CA . SER A 1 107 ? 25.160 8.650 26.246 1.00 54.81 107 SER A CA 1
ATOM 879 C C . SER A 1 107 ? 26.671 8.526 26.462 1.00 54.81 107 SER A C 1
ATOM 881 O O . SER A 1 107 ? 27.122 7.668 27.219 1.00 54.81 107 SER A O 1
ATOM 883 N N . THR A 1 108 ? 27.444 9.403 25.814 1.00 45.31 108 THR A N 1
ATOM 884 C CA . THR A 1 108 ? 28.874 9.599 26.118 1.00 45.31 108 THR A CA 1
ATOM 885 C C . THR A 1 108 ? 29.225 11.087 26.092 1.00 45.31 108 THR A C 1
ATOM 887 O O . THR A 1 108 ? 29.970 11.565 25.243 1.00 45.31 108 THR A O 1
ATOM 890 N N . SER A 1 109 ? 28.666 11.833 27.042 1.00 48.25 109 SER A N 1
ATOM 891 C CA . SER A 1 109 ? 29.210 13.118 27.488 1.00 48.25 109 SER A CA 1
ATOM 892 C C . SER A 1 109 ? 30.066 12.855 28.728 1.00 48.25 109 SER A C 1
ATOM 894 O O . SER A 1 109 ? 29.533 12.444 29.759 1.00 48.25 109 SER A O 1
ATOM 896 N N . GLY A 1 110 ? 31.381 13.039 28.615 1.00 37.69 110 GLY A N 1
ATOM 897 C CA . GLY A 1 110 ? 32.335 12.653 29.656 1.00 37.69 110 GLY A CA 1
ATOM 898 C C . GLY A 1 110 ? 33.769 13.048 29.318 1.00 37.69 110 GLY A C 1
ATOM 899 O O . GLY A 1 110 ? 34.625 12.186 29.143 1.00 37.69 110 GLY A O 1
ATOM 900 N N . GLU A 1 111 ? 34.031 14.351 29.211 1.00 51.00 111 GLU A N 1
ATOM 901 C CA . GLU A 1 111 ? 35.399 14.876 29.242 1.00 51.00 111 GLU A CA 1
ATOM 902 C C . GLU A 1 111 ? 35.996 14.663 30.639 1.00 51.00 111 GLU A C 1
ATOM 904 O O . GLU A 1 111 ? 35.470 15.226 31.597 1.00 51.00 111 GLU A O 1
ATOM 909 N N . GLN A 1 112 ? 37.111 13.932 30.770 1.00 51.28 112 GLN A N 1
ATOM 910 C CA . GLN A 1 112 ? 38.048 14.102 31.891 1.00 51.28 112 GLN A CA 1
ATOM 911 C C . GLN A 1 112 ? 39.505 13.928 31.425 1.00 51.28 112 GLN A C 1
ATOM 913 O O . GLN A 1 112 ? 39.855 12.978 30.726 1.00 51.28 112 GLN A O 1
ATOM 918 N N . HIS A 1 113 ? 40.350 14.890 31.805 1.00 45.84 113 HIS A N 1
ATOM 919 C CA . HIS A 1 113 ? 41.787 14.957 31.517 1.00 45.84 113 HIS A CA 1
ATOM 920 C C . HIS A 1 113 ? 42.600 13.881 32.265 1.00 45.84 113 HIS A C 1
ATOM 922 O O . HIS A 1 113 ? 42.282 13.582 33.411 1.00 45.84 113 HIS A O 1
ATOM 928 N N . LEU A 1 114 ? 43.744 13.441 31.713 1.00 45.06 114 LEU A N 1
ATOM 929 C CA . LEU A 1 114 ? 45.098 13.862 32.154 1.00 45.06 114 LEU A CA 1
ATOM 930 C C . LEU A 1 114 ? 46.226 13.121 31.404 1.00 45.06 114 LEU A C 1
ATOM 932 O O . LEU A 1 114 ? 46.048 12.032 30.869 1.00 45.06 114 LEU A O 1
ATOM 936 N N . ALA A 1 115 ? 47.402 13.751 31.339 1.00 52.22 115 ALA A N 1
ATOM 937 C CA . ALA A 1 115 ? 48.539 13.314 30.526 1.00 52.22 115 ALA A CA 1
ATOM 938 C C . ALA A 1 115 ? 49.434 12.258 31.204 1.00 52.22 115 ALA A C 1
ATOM 940 O O . ALA A 1 115 ? 49.590 12.259 32.427 1.00 52.22 115 ALA A O 1
ATOM 941 N N . ARG A 1 116 ? 50.175 11.471 30.402 1.00 46.31 116 ARG A N 1
ATOM 942 C CA . ARG A 1 116 ? 51.480 10.941 30.836 1.00 46.31 116 ARG A CA 1
ATOM 943 C C . ARG A 1 116 ? 52.497 10.800 29.693 1.00 46.31 116 ARG A C 1
ATOM 945 O O . ARG A 1 116 ? 52.164 10.414 28.582 1.00 46.31 116 ARG A O 1
ATOM 952 N N . SER A 1 117 ? 53.732 11.179 30.022 1.00 48.34 117 SER A N 1
ATOM 953 C CA . SER A 1 117 ? 54.919 11.339 29.166 1.00 48.34 117 SER A CA 1
ATOM 954 C C . SER A 1 117 ? 55.416 10.066 28.460 1.00 48.34 117 SER A C 1
ATOM 956 O O . SER A 1 117 ? 55.350 8.980 29.033 1.00 48.34 117 SER A O 1
ATOM 958 N N . GLY A 1 118 ? 56.030 10.246 27.281 1.00 43.62 118 GLY A N 1
ATOM 959 C CA . GLY A 1 118 ? 56.843 9.247 26.575 1.00 43.62 118 GLY A CA 1
ATOM 960 C C . GLY A 1 118 ? 57.613 9.834 25.376 1.00 43.62 118 GLY A C 1
ATOM 961 O O . GLY A 1 118 ? 57.091 9.877 24.268 1.00 43.62 118 GLY A O 1
ATOM 962 N N . TYR A 1 119 ? 58.856 10.286 25.594 1.00 42.88 119 TYR A N 1
ATOM 963 C CA . TYR A 1 119 ? 59.864 10.584 24.547 1.00 42.88 119 TYR A CA 1
ATOM 964 C C . TYR A 1 119 ? 60.126 9.318 23.679 1.00 42.88 119 TYR A C 1
ATOM 966 O O . TYR A 1 119 ? 59.932 8.220 24.188 1.00 42.88 119 TYR A O 1
ATOM 974 N N . ASN A 1 120 ? 60.595 9.300 22.418 1.00 51.31 120 ASN A N 1
ATOM 975 C CA . ASN A 1 120 ? 61.451 10.172 21.574 1.00 51.31 120 ASN A CA 1
ATOM 976 C C . ASN A 1 120 ? 61.287 9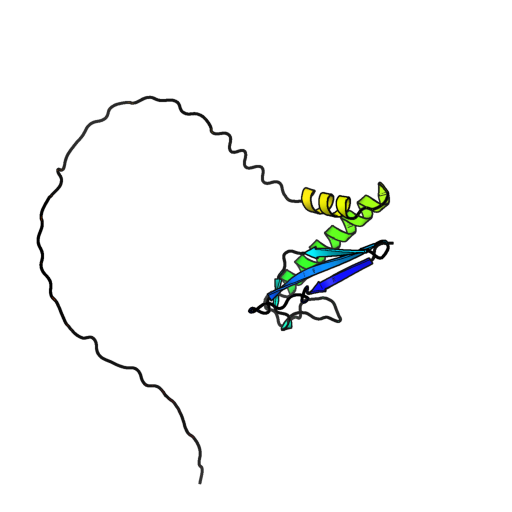.715 20.077 1.00 51.31 120 ASN A C 1
ATOM 978 O O . ASN A 1 120 ? 60.615 8.715 19.854 1.00 51.31 120 ASN A O 1
ATOM 982 N N . SER A 1 121 ? 61.867 10.257 18.985 1.00 47.62 121 SER A N 1
ATOM 983 C CA . SER A 1 121 ? 62.673 11.463 18.671 1.00 47.62 121 SER A CA 1
ATOM 984 C C . SER A 1 121 ? 62.849 11.630 17.138 1.00 47.62 121 SER A C 1
ATOM 986 O O . SER A 1 121 ? 63.136 10.628 16.488 1.00 47.62 121 SER A O 1
ATOM 988 N N . ARG A 1 122 ? 62.906 12.878 16.620 1.00 46.84 122 ARG A N 1
ATOM 989 C CA . ARG A 1 122 ? 63.388 13.297 15.260 1.00 46.84 122 ARG A CA 1
ATOM 990 C C . ARG A 1 122 ? 62.504 12.837 14.072 1.00 46.84 122 ARG A C 1
ATOM 992 O O . ARG A 1 122 ? 61.941 11.758 14.099 1.00 46.84 122 ARG A O 1
ATOM 999 N N . LEU A 1 123 ? 62.291 13.621 13.007 1.00 58.03 123 LEU A N 1
ATOM 1000 C CA . LEU A 1 123 ? 63.204 14.504 12.250 1.00 58.03 123 LEU A CA 1
ATOM 1001 C C . LEU A 1 123 ? 62.621 15.913 11.942 1.00 58.03 123 LEU A C 1
ATOM 1003 O O . LEU A 1 123 ? 61.411 16.101 12.047 1.00 58.03 123 LEU A O 1
ATOM 1007 N N . PRO A 1 124 ? 63.463 16.906 11.573 1.00 62.44 124 PRO A N 1
ATOM 1008 C CA . PRO A 1 124 ? 63.035 18.276 11.250 1.00 62.44 124 PRO A CA 1
ATOM 1009 C C . PRO A 1 124 ? 62.411 18.419 9.841 1.00 62.44 124 PRO A C 1
ATOM 1011 O O . PRO A 1 124 ? 62.629 17.562 8.982 1.00 62.44 124 PRO A O 1
ATOM 1014 N N . PRO A 1 125 ? 61.673 19.516 9.569 1.00 49.09 125 PRO A N 1
ATOM 1015 C CA . PRO A 1 125 ? 61.043 19.757 8.272 1.00 49.09 125 PRO A CA 1
ATOM 1016 C C . PRO A 1 125 ? 62.057 20.214 7.212 1.00 49.09 125 PRO A C 1
ATOM 1018 O O . PRO A 1 125 ? 62.802 21.172 7.423 1.00 49.09 125 PRO A O 1
ATOM 1021 N N . ILE A 1 126 ? 62.033 19.584 6.035 1.00 48.59 126 ILE A N 1
ATOM 1022 C CA . ILE A 1 126 ? 62.773 20.071 4.865 1.00 48.59 126 ILE A CA 1
ATOM 1023 C C . ILE A 1 126 ? 61.928 21.137 4.158 1.00 48.59 126 ILE A C 1
ATOM 1025 O O . ILE A 1 126 ? 61.011 20.836 3.398 1.00 48.59 126 ILE A O 1
ATOM 1029 N N . SER A 1 127 ? 62.271 22.396 4.422 1.00 51.97 127 SER A N 1
ATOM 1030 C CA . SER A 1 127 ? 62.015 23.513 3.508 1.00 51.97 127 SER A CA 1
ATOM 1031 C C . SER A 1 127 ? 62.917 23.363 2.276 1.00 51.97 127 SER A C 1
ATOM 1033 O O . SER A 1 127 ? 64.093 23.028 2.426 1.00 51.97 127 SER A O 1
ATOM 1035 N N . GLY A 1 128 ? 62.397 23.586 1.066 1.00 39.75 128 GLY A N 1
ATOM 1036 C CA . GLY A 1 128 ? 63.156 23.321 -0.162 1.00 39.75 128 GLY A CA 1
ATOM 1037 C C . GLY A 1 128 ? 62.400 23.650 -1.445 1.00 39.75 128 GLY A C 1
ATOM 1038 O O . GLY A 1 128 ? 61.931 22.760 -2.147 1.00 39.75 128 GLY A O 1
ATOM 1039 N N . ASN A 1 129 ? 62.277 24.940 -1.747 1.00 49.31 129 ASN A N 1
ATOM 1040 C CA . ASN A 1 129 ? 61.626 25.441 -2.957 1.00 49.31 129 ASN A CA 1
ATOM 1041 C C . ASN A 1 129 ? 62.415 25.031 -4.215 1.00 49.31 129 ASN A C 1
ATOM 1043 O O . ASN A 1 129 ? 63.611 25.310 -4.289 1.00 49.31 129 ASN A O 1
ATOM 1047 N N . SER A 1 130 ? 61.746 24.542 -5.261 1.00 48.28 130 SER A N 1
ATOM 1048 C CA . SER A 1 130 ? 62.237 24.714 -6.637 1.00 48.28 130 SER A CA 1
ATOM 1049 C C . SER A 1 130 ? 61.125 24.570 -7.677 1.00 48.28 130 SER A C 1
ATOM 1051 O O . SER A 1 130 ? 60.466 23.545 -7.828 1.00 48.28 130 SER A O 1
ATOM 1053 N N . SER A 1 131 ? 60.927 25.646 -8.432 1.00 51.47 131 SER A N 1
ATOM 1054 C CA . SER A 1 131 ? 60.237 25.629 -9.717 1.00 51.47 131 SER A CA 1
ATOM 1055 C C . SER A 1 131 ? 61.004 24.773 -10.725 1.00 51.47 131 SER A C 1
ATOM 1057 O O . SER A 1 131 ? 62.210 24.971 -10.835 1.00 51.47 131 SER A O 1
ATOM 1059 N N . LEU A 1 132 ? 60.312 23.945 -11.517 1.00 49.41 132 LEU A N 1
ATOM 1060 C CA . LEU A 1 132 ? 60.679 23.581 -12.899 1.00 49.41 132 LEU A CA 1
ATOM 1061 C C . LEU A 1 132 ? 59.524 22.801 -13.571 1.00 49.41 132 LEU A C 1
ATOM 1063 O O . LEU A 1 132 ? 59.333 21.608 -13.356 1.00 49.41 132 LEU A O 1
ATOM 1067 N N . LYS A 1 133 ? 58.756 23.487 -14.426 1.00 48.72 133 LYS A N 1
ATOM 1068 C CA . LYS A 1 133 ? 58.208 22.883 -15.661 1.00 48.72 133 LYS A CA 1
ATOM 1069 C C . LYS A 1 133 ? 59.352 22.881 -16.707 1.00 48.72 133 LYS A C 1
ATOM 1071 O O . LYS A 1 133 ? 60.252 23.701 -16.526 1.00 48.72 133 LYS A O 1
ATOM 1076 N N . PRO A 1 134 ? 59.330 22.094 -17.808 1.00 54.03 134 PRO A N 1
ATOM 1077 C CA . PRO A 1 134 ? 58.174 21.401 -18.394 1.00 54.03 134 PRO A CA 1
ATOM 1078 C C . PRO A 1 134 ? 58.425 19.941 -18.844 1.00 54.03 134 PRO A C 1
ATOM 1080 O O . PRO A 1 134 ? 59.556 19.488 -18.961 1.00 54.03 134 PRO A O 1
ATOM 1083 N N . ALA A 1 135 ? 57.353 19.249 -19.242 1.00 43.97 135 ALA A N 1
ATOM 1084 C CA . ALA A 1 135 ? 57.434 18.150 -20.208 1.00 43.97 135 ALA A CA 1
ATOM 1085 C C . ALA A 1 135 ? 56.152 18.105 -21.055 1.00 43.97 135 ALA A C 1
ATOM 1087 O O . ALA A 1 135 ? 55.094 17.685 -20.595 1.00 43.97 135 ALA A O 1
ATOM 1088 N N . SER A 1 136 ? 56.251 18.573 -22.298 1.00 45.88 136 SER A N 1
ATOM 1089 C CA . SER A 1 136 ? 55.246 18.345 -23.336 1.00 45.88 136 SER A CA 1
ATOM 1090 C C . SER A 1 136 ? 55.642 17.078 -24.090 1.00 45.88 136 SER A C 1
ATOM 1092 O O . SER A 1 136 ? 56.649 17.112 -24.796 1.00 45.88 136 SER A O 1
ATOM 1094 N N . VAL A 1 137 ? 54.842 16.011 -24.018 1.00 51.59 137 VAL A N 1
ATOM 1095 C CA . VAL A 1 137 ? 54.796 15.001 -25.087 1.00 51.59 137 VAL A CA 1
ATOM 1096 C C . VAL A 1 137 ? 53.350 14.575 -25.323 1.00 51.59 137 VAL A C 1
ATOM 1098 O O . VAL A 1 137 ? 52.639 14.151 -24.418 1.00 51.59 137 VAL A O 1
ATOM 1101 N N . ASN A 1 138 ? 52.946 14.721 -26.578 1.00 48.44 138 ASN A N 1
ATOM 1102 C CA . ASN A 1 138 ? 51.652 14.366 -27.141 1.00 48.44 138 ASN A CA 1
ATOM 1103 C C . ASN A 1 138 ? 51.246 12.910 -26.856 1.00 48.44 138 ASN A C 1
ATOM 1105 O O . ASN A 1 138 ? 52.065 12.006 -27.011 1.00 48.44 138 ASN A O 1
ATOM 1109 N N . PHE A 1 139 ? 49.950 12.670 -26.634 1.00 36.44 139 PHE A N 1
ATOM 1110 C CA . PHE A 1 139 ? 49.335 11.398 -27.018 1.00 36.44 139 PHE A CA 1
ATOM 1111 C C . PHE A 1 139 ? 48.288 11.645 -28.101 1.00 36.44 139 PHE A C 1
ATOM 1113 O O . PHE A 1 139 ? 47.495 12.584 -28.019 1.00 36.44 139 PHE A O 1
ATOM 1120 N N . CYS A 1 140 ? 48.363 10.862 -29.173 1.00 37.34 140 CYS A N 1
ATOM 1121 C CA . CYS A 1 140 ? 47.663 11.158 -30.414 1.00 37.34 140 CYS A CA 1
ATOM 1122 C C . CYS A 1 140 ? 46.244 10.571 -30.437 1.00 37.34 140 CYS A C 1
ATOM 1124 O O . CYS A 1 140 ? 45.957 9.557 -29.806 1.00 37.34 140 CYS A O 1
ATOM 1126 N N . LYS A 1 141 ? 45.394 11.237 -31.223 1.00 39.84 141 LYS A N 1
ATOM 1127 C CA . LYS A 1 141 ? 44.121 10.802 -31.821 1.00 39.84 141 LYS A CA 1
ATOM 1128 C C . LYS A 1 141 ? 43.826 9.292 -31.756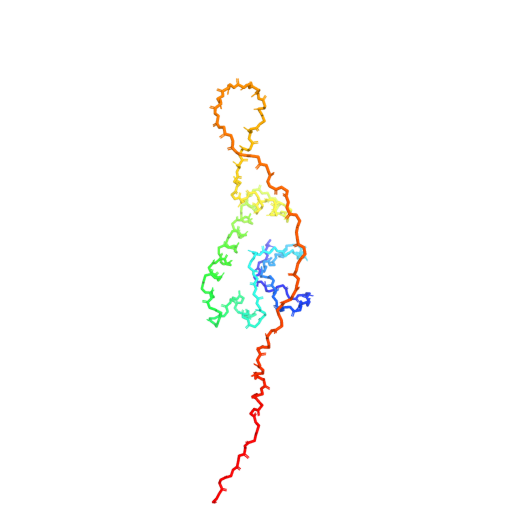 1.00 39.84 141 LYS A C 1
ATOM 1130 O O . LYS A 1 141 ? 44.629 8.488 -32.214 1.00 39.84 141 LYS A O 1
ATOM 1135 N N . THR A 1 142 ? 42.568 8.946 -31.476 1.00 49.16 142 THR A N 1
ATOM 1136 C CA . THR A 1 142 ? 41.628 8.524 -32.540 1.00 49.16 142 THR A CA 1
ATOM 1137 C C . THR A 1 142 ? 40.187 8.640 -32.045 1.00 49.16 142 THR A C 1
ATOM 1139 O O . THR A 1 142 ? 39.781 7.950 -31.117 1.00 49.16 142 THR A O 1
ATOM 1142 N N . ALA A 1 143 ? 39.402 9.489 -32.705 1.00 43.78 143 ALA A N 1
ATOM 1143 C CA . ALA A 1 143 ? 37.948 9.477 -32.647 1.00 43.78 143 ALA A CA 1
ATOM 1144 C C . ALA A 1 143 ? 37.442 9.545 -34.090 1.00 43.78 143 ALA A C 1
ATOM 1146 O O . ALA A 1 143 ? 37.728 10.524 -34.772 1.00 43.78 143 ALA A O 1
ATOM 1147 N N . CYS A 1 144 ? 36.773 8.483 -34.548 1.00 40.25 144 CYS A N 1
ATOM 1148 C CA . CYS A 1 144 ? 35.845 8.452 -35.686 1.00 40.25 144 CYS A CA 1
ATOM 1149 C C . CYS A 1 144 ? 35.353 7.011 -35.877 1.00 40.25 144 CYS A C 1
ATOM 1151 O O . CYS A 1 144 ? 36.092 6.159 -36.359 1.00 40.25 144 CYS A O 1
ATOM 1153 N N . LEU A 1 145 ? 34.099 6.747 -35.511 1.00 40.88 145 LEU A N 1
ATOM 1154 C CA . LEU A 1 145 ? 33.379 5.525 -35.878 1.00 40.88 145 LEU A CA 1
ATOM 1155 C C . LEU A 1 145 ? 31.912 5.889 -36.132 1.00 40.88 145 LEU A C 1
ATOM 1157 O O . LEU A 1 145 ? 31.007 5.586 -35.361 1.00 40.88 145 LEU A O 1
ATOM 1161 N N . SER A 1 146 ? 31.705 6.628 -37.222 1.00 46.16 146 SER A N 1
ATOM 1162 C CA . SER A 1 146 ? 30.393 6.877 -37.813 1.00 46.16 146 SER A CA 1
ATOM 1163 C C . SER A 1 146 ? 30.107 5.794 -38.854 1.00 46.16 146 SER A C 1
ATOM 1165 O O . SER A 1 146 ? 30.512 5.915 -40.010 1.00 46.16 146 SER A O 1
ATOM 1167 N N . SER A 1 147 ? 29.425 4.728 -38.444 1.00 40.12 147 SER A N 1
ATOM 1168 C CA . SER A 1 147 ? 28.935 3.695 -39.361 1.00 40.12 147 SER A CA 1
ATOM 1169 C C . SER A 1 147 ? 27.639 4.167 -40.020 1.00 40.12 147 SER A C 1
ATOM 1171 O O . SER A 1 147 ? 26.633 4.327 -39.330 1.00 40.12 147 SER A O 1
ATOM 1173 N N . PHE A 1 148 ? 27.639 4.386 -41.337 1.00 38.78 148 PHE A N 1
ATOM 1174 C CA . PHE A 1 148 ? 26.438 4.753 -42.093 1.00 38.78 148 PHE A CA 1
ATOM 1175 C C . PHE A 1 148 ? 26.487 4.167 -43.514 1.00 38.78 148 PHE A C 1
ATOM 1177 O O . PHE A 1 148 ? 27.517 4.276 -44.171 1.00 38.78 148 PHE A O 1
ATOM 1184 N N . ILE A 1 149 ? 25.340 3.646 -43.982 1.00 45.97 149 ILE A N 1
ATOM 1185 C CA . ILE A 1 149 ? 25.057 3.129 -45.345 1.00 45.97 149 ILE A CA 1
ATOM 1186 C C . ILE A 1 149 ? 25.817 1.822 -45.716 1.00 45.97 149 ILE A C 1
ATOM 1188 O O . ILE A 1 149 ? 27.004 1.694 -45.457 1.00 45.97 149 ILE A O 1
ATOM 1192 N N . GLY A 1 150 ? 25.231 0.785 -46.333 1.00 39.00 150 GLY A N 1
ATOM 1193 C CA . GLY A 1 150 ? 23.825 0.530 -46.678 1.00 39.00 150 GLY A CA 1
ATOM 1194 C C . GLY A 1 150 ? 23.595 0.088 -48.136 1.00 39.00 150 GLY A C 1
ATOM 1195 O O . GLY A 1 150 ? 23.508 0.940 -49.007 1.00 39.00 150 GLY A O 1
ATOM 1196 N N . GLY A 1 151 ? 23.357 -1.212 -48.360 1.00 41.22 151 GLY A N 1
ATOM 1197 C CA . GLY A 1 151 ? 22.482 -1.718 -49.438 1.00 41.22 151 GLY A CA 1
ATOM 1198 C C . GLY A 1 151 ? 23.051 -2.007 -50.846 1.00 41.22 151 GLY A C 1
ATOM 1199 O O . GLY A 1 151 ? 23.749 -1.192 -51.434 1.00 41.22 151 GLY A O 1
ATOM 1200 N N . ASN A 1 152 ? 22.563 -3.133 -51.396 1.00 47.47 152 ASN A N 1
ATOM 1201 C CA . ASN A 1 152 ? 22.661 -3.714 -52.756 1.00 47.47 152 ASN A CA 1
ATOM 1202 C C . ASN A 1 152 ? 23.817 -4.705 -52.994 1.00 47.47 152 ASN A C 1
ATOM 1204 O O . ASN A 1 152 ? 24.968 -4.380 -52.742 1.00 47.47 152 ASN A O 1
ATOM 1208 N N . VAL A 1 153 ? 23.599 -5.963 -53.416 1.00 52.69 153 VAL A N 1
ATOM 1209 C CA . VAL A 1 153 ? 22.464 -6.643 -54.106 1.00 52.69 153 VAL A CA 1
ATOM 1210 C C . VAL A 1 153 ? 22.243 -6.196 -55.555 1.00 52.69 153 VAL A C 1
ATOM 1212 O O . VAL A 1 153 ? 21.306 -5.455 -55.848 1.00 52.69 153 VAL A O 1
ATOM 1215 N N . SER A 1 154 ? 23.076 -6.705 -56.465 1.00 53.19 154 SER A N 1
ATOM 1216 C CA . SER A 1 154 ? 22.685 -7.575 -57.599 1.00 53.19 154 SER A CA 1
ATOM 1217 C C . SER A 1 154 ? 23.941 -8.103 -58.290 1.00 53.19 154 SER A C 1
ATOM 1219 O O . SER A 1 154 ? 24.875 -7.290 -58.456 1.00 53.19 154 SER A O 1
#

Radius of gyration: 31.54 Å; chains: 1; bounding box: 80×36×90 Å

Foldseek 3Di:
DKDKAWDWPCVDDDPVQKTFIWIWIADPNDIDIGTLPDIDHPVQADPVVSAGDPPPVCRVVVRVSVVVSRVQLVVLQVVDVVPHDDDPVSSVVSVVVPDPPPPPPPPDPDDDDDDDDDDDDDDDDDDDDDDDDDDDDDDDDDDDDDDDDDDDDD

Secondary structure (DSSP, 8-state):
--EEEEEE--SS--TT-EEEEEEEEEETTEEEEEEEEEEEEGGGEETTTTEE-TTSTTHHHHHHHHHHHHHHHHHHHHHHHHHSS--HHHHHHHHHHTS-------------------------------------------------------

pLDDT: mean 76.26, std 22.39, range [36.44, 97.75]